Protein AF-A0A4Y2JKN9-F1 (afdb_monomer_lite)

Secondary structure (DSSP, 8-state):
-PPPPPSS--TT---EEEHHHHHTTSPPPTT--HHHHHHHHHHHHHHHH-SS-EEE---

pLDDT: mean 84.61, std 11.25, range [54.94, 95.81]

Foldseek 3Di:
DQDDDDDDPCVPDADEAAPVVLLVVFDDDPPDDPVRVVVSSQVVCCVRPNDRHHYDYDD

Organism: Araneus ventricosus (NCBI:txid182803)

Sequence (59 aa):
TVPERPVGNTDNLYFVLDGGSLIHRVVWPKQETFGDINTTYMSYIKRHYGDEVTVAFVG

Structure (mmCIF, N/CA/C/O backbone):
data_AF-A0A4Y2JKN9-F1
#
_entry.id   AF-A0A4Y2JKN9-F1
#
loop_
_atom_site.group_PDB
_atom_site.id
_atom_site.type_symbol
_atom_site.label_atom_id
_atom_site.label_alt_id
_atom_site.label_comp_id
_atom_site.label_asym_id
_atom_site.label_entity_id
_atom_site.label_seq_id
_atom_site.pdbx_PDB_ins_code
_atom_site.Cartn_x
_atom_site.Cartn_y
_atom_site.Cartn_z
_atom_site.occupancy
_atom_site.B_iso_or_equiv
_atom_site.auth_seq_id
_atom_site.auth_comp_id
_atom_site.auth_asym_id
_atom_site.auth_atom_id
_atom_site.pdbx_PDB_model_num
ATOM 1 N N . THR A 1 1 ? 4.345 14.325 -5.332 1.00 54.94 1 THR A N 1
ATOM 2 C CA . THR A 1 1 ? 4.337 14.304 -6.806 1.00 54.94 1 THR A CA 1
ATOM 3 C C . THR A 1 1 ? 4.401 12.859 -7.254 1.00 54.94 1 THR A C 1
ATOM 5 O O . THR A 1 1 ? 5.220 12.124 -6.710 1.00 54.94 1 THR A O 1
ATOM 8 N N . VAL A 1 2 ? 3.483 12.412 -8.115 1.00 56.19 2 VAL A N 1
ATOM 9 C CA . VAL A 1 2 ? 3.581 11.088 -8.762 1.00 56.19 2 VAL A CA 1
ATOM 10 C C . VAL A 1 2 ? 4.791 11.138 -9.704 1.00 56.19 2 VAL A C 1
ATOM 12 O O . VAL A 1 2 ? 4.978 12.187 -10.322 1.00 56.19 2 VAL A O 1
ATOM 15 N N . PRO A 1 3 ? 5.642 10.097 -9.784 1.00 61.94 3 PRO A N 1
ATOM 16 C CA . PRO A 1 3 ? 6.749 10.102 -10.734 1.00 61.94 3 PRO A CA 1
ATOM 17 C C . PRO A 1 3 ? 6.187 10.244 -12.149 1.00 61.94 3 PRO A C 1
ATOM 19 O O . PRO A 1 3 ? 5.320 9.465 -12.547 1.00 61.94 3 PRO A O 1
ATOM 22 N N . GLU A 1 4 ? 6.642 11.249 -12.894 1.00 63.06 4 GLU A N 1
ATOM 23 C CA . GLU A 1 4 ? 6.292 11.360 -14.307 1.00 63.06 4 GLU A CA 1
ATOM 24 C C . GLU A 1 4 ? 6.862 10.150 -15.051 1.00 63.06 4 GLU A C 1
ATOM 26 O O . GLU A 1 4 ? 8.013 9.757 -14.835 1.00 63.06 4 GLU A O 1
ATOM 31 N N . ARG A 1 5 ? 6.039 9.517 -15.895 1.00 67.44 5 ARG A N 1
ATOM 32 C CA . ARG A 1 5 ? 6.512 8.404 -16.721 1.00 67.44 5 ARG A CA 1
ATOM 33 C C . ARG A 1 5 ? 7.562 8.943 -17.701 1.00 67.44 5 ARG A C 1
ATOM 35 O O . ARG A 1 5 ? 7.291 9.958 -18.345 1.00 67.44 5 ARG A O 1
ATOM 42 N N . PRO A 1 6 ? 8.734 8.297 -17.836 1.00 65.94 6 PRO A N 1
ATOM 43 C CA . PRO A 1 6 ? 9.752 8.739 -18.781 1.00 65.94 6 PRO A CA 1
ATOM 44 C C . PRO A 1 6 ? 9.193 8.798 -20.205 1.00 65.94 6 PRO A C 1
ATOM 46 O O . PRO A 1 6 ? 8.514 7.875 -20.649 1.00 65.94 6 PRO A O 1
ATOM 49 N N . VAL A 1 7 ? 9.487 9.875 -20.931 1.00 61.97 7 VAL A N 1
ATOM 50 C CA . VAL A 1 7 ? 9.116 10.006 -22.345 1.00 61.97 7 VAL A CA 1
ATOM 51 C C . VAL A 1 7 ? 10.174 9.275 -23.181 1.00 61.97 7 VAL A C 1
ATOM 53 O O . VAL A 1 7 ? 11.290 9.761 -23.344 1.00 61.97 7 VAL A O 1
ATOM 56 N N . GLY A 1 8 ? 9.843 8.071 -23.658 1.00 70.81 8 GLY A N 1
ATOM 57 C CA . GLY A 1 8 ? 10.723 7.176 -24.424 1.00 70.81 8 GLY A CA 1
ATOM 58 C C . GLY A 1 8 ? 10.127 5.767 -24.552 1.00 70.81 8 GLY A C 1
ATOM 59 O O . GLY A 1 8 ? 9.016 5.534 -24.080 1.00 70.81 8 GLY A O 1
ATOM 60 N N . ASN A 1 9 ? 10.839 4.817 -25.175 1.00 66.69 9 ASN A N 1
ATOM 61 C CA . ASN A 1 9 ? 10.417 3.412 -25.143 1.00 66.69 9 ASN A CA 1
ATOM 62 C C . ASN A 1 9 ? 10.515 2.901 -23.691 1.00 66.69 9 ASN A C 1
ATOM 64 O O . ASN A 1 9 ? 11.611 2.706 -23.167 1.00 66.69 9 ASN A O 1
ATOM 68 N N . THR A 1 10 ? 9.360 2.751 -23.044 1.00 66.81 10 THR A N 1
ATOM 69 C CA . THR A 1 10 ? 9.216 2.367 -21.633 1.00 66.81 10 THR A CA 1
ATOM 70 C C . THR A 1 10 ? 8.740 0.929 -21.464 1.00 66.81 10 THR A C 1
ATOM 72 O O . THR A 1 10 ? 8.428 0.536 -20.343 1.00 66.81 10 THR A O 1
ATOM 75 N N . ASP A 1 11 ? 8.754 0.131 -22.538 1.00 68.88 11 ASP A N 1
ATOM 76 C CA . ASP A 1 11 ? 8.170 -1.217 -22.596 1.00 68.88 11 ASP A CA 1
ATOM 77 C C . ASP A 1 11 ? 8.732 -2.193 -21.540 1.00 68.88 11 ASP A C 1
ATOM 79 O O . ASP A 1 11 ? 8.159 -3.253 -21.323 1.00 68.88 11 ASP A O 1
ATOM 83 N N . ASN A 1 12 ? 9.825 -1.841 -20.848 1.00 71.69 12 ASN A N 1
ATOM 84 C CA . ASN A 1 12 ? 10.453 -2.661 -19.805 1.00 71.69 12 ASN A CA 1
ATOM 85 C C . ASN A 1 12 ? 10.757 -1.908 -18.493 1.00 71.69 12 ASN A C 1
ATOM 87 O O . ASN A 1 12 ? 11.633 -2.330 -17.734 1.00 71.69 12 ASN A O 1
ATOM 91 N N . LEU A 1 13 ? 10.106 -0.773 -18.216 1.00 74.00 13 LEU A N 1
ATOM 92 C CA . LEU A 1 13 ? 10.321 -0.064 -16.951 1.00 74.00 13 LEU A CA 1
ATOM 93 C C . LEU A 1 13 ? 9.490 -0.674 -15.820 1.00 74.00 13 LEU A C 1
ATOM 95 O O . LEU A 1 13 ? 8.263 -0.649 -15.853 1.00 74.00 13 LEU A O 1
ATOM 99 N N . TYR A 1 14 ? 10.179 -1.133 -14.775 1.00 75.94 14 TYR A N 1
ATOM 100 C CA . TYR A 1 14 ? 9.569 -1.589 -13.530 1.00 75.94 14 TYR A CA 1
ATOM 101 C C . TYR A 1 14 ? 9.768 -0.541 -12.440 1.00 75.94 14 TYR A C 1
ATOM 103 O O . TYR A 1 14 ? 10.895 -0.137 -12.144 1.00 75.94 14 TYR A O 1
ATOM 111 N N . PHE A 1 15 ? 8.669 -0.109 -11.826 1.00 79.69 15 PHE A N 1
ATOM 112 C CA . PHE A 1 15 ? 8.701 0.815 -10.699 1.00 79.69 15 PHE A CA 1
ATOM 113 C C . PHE A 1 15 ? 8.641 0.029 -9.390 1.00 79.69 15 PHE A C 1
ATOM 115 O O . PHE A 1 15 ? 7.750 -0.798 -9.189 1.00 79.69 15 PHE A O 1
ATOM 122 N N . VAL A 1 16 ? 9.581 0.319 -8.490 1.00 87.25 16 VAL A N 1
ATOM 123 C CA . VAL A 1 16 ? 9.552 -0.172 -7.112 1.00 87.25 16 VAL A CA 1
ATOM 124 C C . VAL A 1 16 ? 9.209 0.993 -6.199 1.00 87.25 16 VAL A C 1
ATOM 126 O O . VAL A 1 16 ? 9.880 2.026 -6.226 1.00 87.25 16 VAL A O 1
ATOM 129 N N . LEU A 1 17 ? 8.155 0.839 -5.404 1.00 90.19 17 LEU A N 1
ATOM 130 C CA . LEU A 1 17 ? 7.771 1.826 -4.404 1.00 90.19 17 LEU A CA 1
ATOM 131 C C . LEU A 1 17 ? 8.344 1.451 -3.039 1.00 90.19 17 LEU A C 1
ATOM 133 O O . LEU A 1 17 ? 8.291 0.292 -2.631 1.00 90.19 17 LEU A O 1
ATOM 137 N N . ASP A 1 18 ? 8.833 2.454 -2.313 1.00 91.62 18 ASP A N 1
ATOM 138 C CA . ASP A 1 18 ? 9.175 2.310 -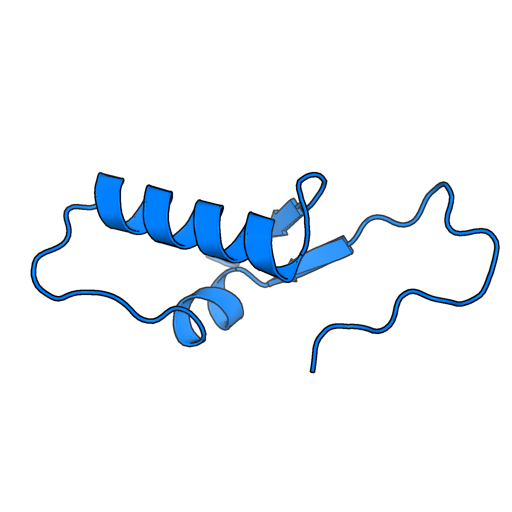0.900 1.00 91.62 18 ASP A CA 1
ATOM 139 C C . ASP A 1 18 ? 7.894 2.222 -0.053 1.00 91.62 18 ASP A C 1
ATOM 141 O O . ASP A 1 18 ? 7.151 3.198 0.108 1.00 91.62 18 ASP A O 1
ATOM 145 N N . GLY A 1 19 ? 7.640 1.030 0.482 1.00 91.31 19 GLY A N 1
ATOM 146 C CA . GLY A 1 19 ? 6.463 0.704 1.273 1.00 91.31 19 GLY A CA 1
ATOM 147 C C . GLY A 1 19 ? 6.391 1.471 2.590 1.00 91.31 19 GLY A C 1
ATOM 148 O O . GLY A 1 19 ? 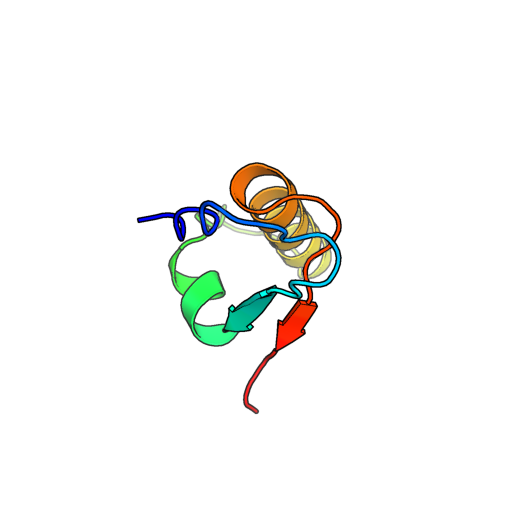5.297 1.881 2.986 1.00 91.31 19 GLY A O 1
ATOM 149 N N . GLY A 1 20 ? 7.538 1.741 3.226 1.00 90.12 20 GLY A N 1
ATOM 150 C CA . GLY A 1 20 ? 7.602 2.490 4.484 1.00 90.12 20 GLY A CA 1
ATOM 151 C C . GLY A 1 20 ? 7.119 3.928 4.306 1.00 90.12 20 GLY A C 1
ATOM 152 O O . GLY A 1 20 ? 6.213 4.382 5.006 1.00 90.12 20 GLY A O 1
ATOM 153 N N . SER A 1 21 ? 7.629 4.621 3.283 1.00 89.00 21 SER A N 1
ATOM 154 C CA . SER A 1 21 ? 7.166 5.970 2.932 1.00 89.00 21 SER A CA 1
ATOM 155 C C . SER A 1 21 ? 5.697 6.014 2.497 1.00 89.00 21 SER A C 1
ATOM 157 O O . SER A 1 21 ? 5.015 7.017 2.721 1.00 89.00 21 SER A O 1
ATOM 159 N N . LEU A 1 22 ? 5.189 4.957 1.856 1.00 89.94 22 LEU A N 1
ATOM 160 C CA . LEU A 1 22 ? 3.800 4.899 1.393 1.00 89.94 22 LEU A CA 1
ATOM 161 C C . LEU A 1 22 ? 2.786 4.841 2.540 1.00 89.94 22 LEU A C 1
ATOM 163 O O . LEU A 1 22 ? 1.730 5.461 2.422 1.00 89.94 22 LEU A O 1
ATOM 167 N N . ILE A 1 23 ? 3.093 4.156 3.647 1.00 89.69 23 ILE A N 1
ATOM 168 C CA . ILE A 1 23 ? 2.181 4.047 4.803 1.00 89.69 23 ILE A CA 1
ATOM 169 C C . ILE A 1 23 ? 1.830 5.429 5.373 1.00 89.69 23 ILE A C 1
ATOM 171 O O . ILE A 1 23 ? 0.696 5.659 5.794 1.00 89.69 23 ILE A O 1
ATOM 175 N N . HIS A 1 24 ? 2.768 6.376 5.323 1.00 89.38 24 HIS A N 1
ATOM 176 C CA . HIS A 1 24 ? 2.554 7.749 5.783 1.00 89.38 24 HIS A CA 1
ATOM 177 C C . HIS A 1 24 ? 1.661 8.591 4.860 1.00 89.38 24 HIS A C 1
ATOM 179 O O . HIS A 1 24 ? 1.249 9.683 5.244 1.00 89.38 24 HIS A O 1
ATOM 185 N N . ARG A 1 25 ? 1.375 8.122 3.638 1.00 90.69 25 ARG A N 1
ATOM 186 C CA . ARG A 1 25 ? 0.553 8.850 2.656 1.00 90.69 25 ARG A CA 1
ATOM 187 C C . ARG A 1 25 ? -0.910 8.426 2.660 1.00 90.69 25 ARG A C 1
ATOM 189 O O . ARG A 1 25 ? -1.752 9.173 2.169 1.00 90.69 25 ARG A O 1
ATOM 196 N N . VAL A 1 26 ? -1.206 7.237 3.175 1.00 91.00 26 VAL A N 1
ATOM 197 C CA . VAL A 1 26 ? -2.568 6.707 3.214 1.00 91.00 26 VAL A CA 1
ATOM 198 C C . VAL A 1 26 ? -3.298 7.269 4.430 1.00 91.00 26 VAL A C 1
ATOM 200 O O . VAL A 1 26 ? -2.748 7.352 5.527 1.00 91.00 26 VAL A O 1
ATOM 203 N N . VAL A 1 27 ? -4.550 7.675 4.227 1.00 90.69 27 VAL A N 1
ATOM 204 C CA . VAL A 1 27 ? -5.436 8.083 5.319 1.00 90.69 27 VAL A CA 1
ATOM 205 C C . VAL A 1 27 ? -6.132 6.841 5.859 1.00 90.69 27 VAL A C 1
ATOM 207 O O . VAL A 1 27 ? -6.821 6.149 5.114 1.00 90.69 27 VAL A O 1
ATOM 210 N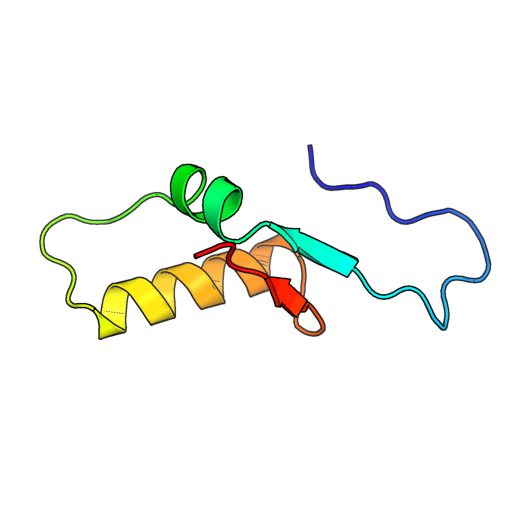 N . TRP A 1 28 ? -5.970 6.590 7.154 1.00 91.19 28 TRP A N 1
ATOM 211 C CA . TRP A 1 28 ? -6.499 5.405 7.824 1.00 91.19 28 TRP A CA 1
ATOM 212 C C . TRP A 1 28 ? -7.748 5.752 8.642 1.00 91.19 28 TRP A C 1
ATOM 214 O O . TRP A 1 28 ? -7.673 6.617 9.526 1.00 91.19 28 TRP A O 1
ATOM 224 N N . PRO A 1 29 ? -8.898 5.103 8.389 1.00 88.00 29 PRO A N 1
ATOM 225 C CA . PRO A 1 29 ? -10.048 5.181 9.278 1.00 88.00 29 PRO A CA 1
ATOM 226 C C . PRO A 1 29 ? -9.708 4.676 10.688 1.00 88.00 29 PRO A C 1
ATOM 228 O O . PRO A 1 29 ? -8.781 3.896 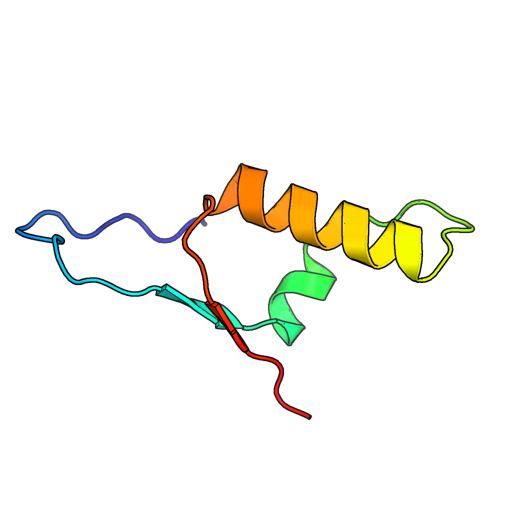10.905 1.00 88.00 29 PRO A O 1
ATOM 231 N N . LYS A 1 30 ? -10.456 5.142 11.691 1.00 88.69 30 LYS A N 1
ATOM 232 C CA . LYS A 1 30 ? -10.307 4.623 13.057 1.00 88.69 30 LYS A CA 1
ATOM 233 C C . LYS A 1 30 ? -10.975 3.248 13.155 1.00 88.69 30 LYS A C 1
ATOM 235 O O . LYS A 1 30 ? -12.046 3.066 12.591 1.00 88.69 30 LYS A O 1
ATOM 240 N N . GLN A 1 31 ? -10.395 2.357 13.966 1.00 89.69 31 GLN A N 1
ATOM 241 C CA . GLN A 1 31 ? -10.911 1.005 14.257 1.00 89.69 31 GLN A CA 1
ATOM 242 C C . GLN A 1 31 ? -10.906 0.035 13.062 1.00 89.69 31 GLN A C 1
ATOM 244 O O . GLN A 1 31 ? -11.794 -0.801 12.940 1.00 89.69 31 GLN A O 1
ATOM 249 N N . GLU A 1 32 ? -9.896 0.117 12.199 1.00 92.25 32 GLU A N 1
ATOM 250 C CA . GLU A 1 32 ? -9.707 -0.861 11.124 1.00 92.25 32 GLU A CA 1
ATOM 251 C C . GLU A 1 32 ? -9.056 -2.151 11.636 1.00 92.25 32 GLU A C 1
ATOM 253 O O . GLU A 1 32 ? -8.174 -2.130 12.502 1.00 92.25 32 GLU A O 1
ATOM 258 N N . THR A 1 33 ? -9.472 -3.287 11.078 1.00 95.81 33 THR A N 1
ATOM 259 C CA . THR A 1 33 ? -8.742 -4.545 11.239 1.00 95.81 33 THR A CA 1
ATOM 260 C C . THR A 1 33 ? -7.489 -4.545 10.361 1.00 95.81 33 THR A C 1
ATOM 262 O O . THR A 1 33 ? -7.349 -3.750 9.434 1.00 95.81 33 THR A O 1
ATOM 265 N N . PHE A 1 34 ? -6.568 -5.484 10.593 1.00 92.25 34 PHE A N 1
ATOM 266 C CA . PHE A 1 34 ? -5.416 -5.656 9.701 1.00 92.25 34 PHE A CA 1
ATOM 267 C C . PHE A 1 34 ? -5.834 -5.932 8.241 1.00 92.25 34 PHE A C 1
ATOM 269 O O . PHE A 1 34 ? -5.180 -5.469 7.307 1.00 92.25 34 PHE A O 1
ATOM 276 N N . GLY A 1 35 ? -6.938 -6.661 8.039 1.00 95.56 35 GLY A N 1
ATOM 277 C CA . GLY A 1 35 ? -7.476 -6.939 6.705 1.00 95.56 35 GLY A CA 1
ATOM 278 C C . GLY A 1 35 ? -7.994 -5.682 6.005 1.00 95.56 35 GLY A C 1
ATOM 279 O O . GLY A 1 35 ? -7.731 -5.493 4.814 1.00 95.56 35 GLY A O 1
ATOM 280 N N . ASP A 1 36 ? -8.661 -4.803 6.754 1.00 94.75 36 ASP A N 1
ATOM 281 C CA . ASP A 1 36 ? -9.141 -3.515 6.245 1.00 94.75 36 ASP A CA 1
ATOM 282 C C . ASP A 1 36 ? -7.957 -2.618 5.866 1.00 94.75 36 ASP A C 1
ATOM 284 O O . ASP A 1 36 ? -7.901 -2.123 4.742 1.00 94.75 36 ASP A O 1
ATOM 288 N N . ILE A 1 37 ? -6.928 -2.551 6.722 1.00 93.31 37 ILE A N 1
ATOM 289 C CA . ILE A 1 37 ? -5.682 -1.818 6.448 1.00 93.31 37 ILE A CA 1
ATOM 290 C C . ILE A 1 37 ? -5.030 -2.312 5.152 1.00 93.31 37 ILE A C 1
ATOM 292 O O . ILE A 1 37 ? -4.685 -1.507 4.286 1.00 93.31 37 ILE A O 1
ATOM 296 N N . ASN A 1 38 ? -4.880 -3.629 4.980 1.00 92.81 38 ASN A N 1
ATOM 297 C CA . ASN A 1 38 ? -4.308 -4.195 3.757 1.00 92.81 38 ASN A CA 1
ATOM 298 C C . ASN A 1 38 ? -5.154 -3.839 2.521 1.00 92.81 38 ASN A C 1
ATOM 300 O O . ASN A 1 38 ? -4.617 -3.456 1.483 1.00 92.81 38 ASN A O 1
ATOM 304 N N . THR A 1 39 ? -6.480 -3.902 2.635 1.00 94.75 39 THR A N 1
ATOM 305 C CA . THR A 1 39 ? -7.400 -3.566 1.538 1.00 94.75 39 THR A CA 1
ATOM 306 C C . THR A 1 39 ? -7.319 -2.085 1.165 1.00 94.75 39 THR A C 1
ATOM 308 O O . THR A 1 39 ? -7.220 -1.748 -0.020 1.00 94.75 39 THR A O 1
ATOM 311 N N . THR A 1 40 ? -7.298 -1.200 2.161 1.00 94.56 40 THR A N 1
ATOM 312 C CA . THR A 1 40 ? -7.140 0.249 2.003 1.00 94.56 40 THR A CA 1
ATOM 313 C C . THR A 1 40 ? -5.795 0.580 1.352 1.00 94.56 40 THR A C 1
ATOM 315 O O . THR A 1 40 ? -5.744 1.341 0.383 1.00 94.56 40 THR A O 1
ATOM 318 N N . TYR A 1 41 ? -4.712 -0.055 1.808 1.00 93.62 41 TYR A N 1
ATOM 319 C CA . TYR A 1 41 ? -3.371 0.114 1.250 1.00 93.62 41 TYR A CA 1
ATOM 320 C C . TYR A 1 41 ? -3.289 -0.310 -0.223 1.00 93.62 41 TYR A C 1
ATOM 322 O O . TYR A 1 41 ? -2.842 0.461 -1.074 1.00 93.62 41 TYR A O 1
ATOM 330 N N . MET A 1 42 ? -3.777 -1.511 -0.548 1.00 92.62 42 MET A N 1
ATOM 331 C CA . MET A 1 42 ? -3.766 -2.033 -1.919 1.00 92.62 42 MET A CA 1
ATOM 332 C C . MET A 1 42 ? -4.641 -1.189 -2.850 1.00 92.62 42 MET A C 1
ATOM 334 O O . MET A 1 42 ? -4.248 -0.904 -3.982 1.00 92.62 42 MET A O 1
ATOM 338 N N . SER A 1 43 ? -5.799 -0.729 -2.368 1.00 93.88 43 SER A N 1
ATOM 339 C CA . SER A 1 43 ? -6.686 0.160 -3.127 1.00 93.88 43 SER A CA 1
ATOM 340 C C . SER A 1 43 ? -6.027 1.508 -3.416 1.00 93.88 43 SER A C 1
ATOM 342 O O . SER A 1 43 ? -6.137 2.022 -4.530 1.00 93.88 43 SER A O 1
ATOM 344 N N . TYR A 1 44 ? -5.303 2.068 -2.442 1.00 93.81 44 TYR A N 1
ATOM 345 C CA . TYR A 1 44 ? -4.528 3.290 -2.631 1.00 93.81 44 TYR A CA 1
ATOM 346 C C . TYR A 1 44 ? -3.438 3.102 -3.694 1.00 93.81 44 TYR A C 1
ATOM 348 O O . TYR A 1 44 ? -3.338 3.911 -4.617 1.00 93.81 44 TYR A O 1
ATOM 356 N N . ILE A 1 45 ? -2.658 2.018 -3.618 1.00 92.31 45 ILE A N 1
ATOM 357 C CA . ILE A 1 45 ? -1.597 1.744 -4.597 1.00 92.31 45 ILE A CA 1
ATOM 358 C C . ILE A 1 45 ? -2.176 1.637 -6.004 1.00 92.31 45 ILE A C 1
ATOM 360 O O . ILE A 1 45 ? -1.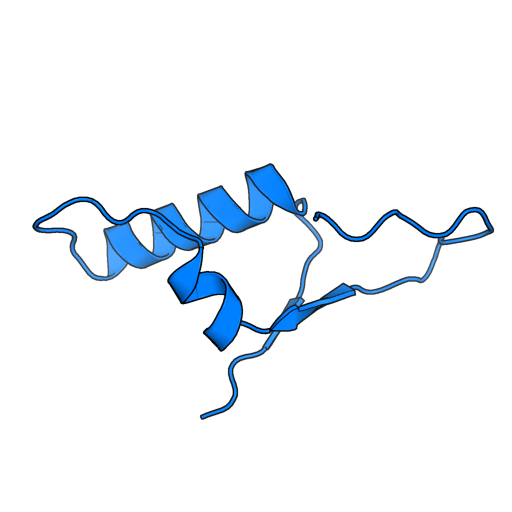738 2.364 -6.892 1.00 92.31 45 ILE A O 1
ATOM 364 N N . LYS A 1 46 ? -3.211 0.814 -6.197 1.00 91.94 46 LYS A N 1
ATOM 365 C CA . LYS A 1 46 ? -3.842 0.637 -7.511 1.00 91.94 46 LYS A CA 1
ATOM 366 C C . LYS A 1 46 ? -4.381 1.942 -8.076 1.00 91.94 46 LYS A C 1
ATOM 368 O O . LYS A 1 46 ? -4.139 2.266 -9.235 1.00 91.94 46 LYS A O 1
ATOM 373 N N . ARG A 1 47 ? -5.060 2.731 -7.242 1.00 92.94 47 ARG A N 1
ATOM 374 C CA . ARG A 1 47 ? -5.645 4.012 -7.650 1.00 92.94 47 ARG A CA 1
ATOM 375 C C . ARG A 1 47 ? -4.596 5.039 -8.076 1.00 92.94 47 ARG A C 1
ATOM 377 O O . ARG A 1 47 ? -4.871 5.839 -8.966 1.00 92.94 47 ARG A O 1
ATOM 384 N N . HIS A 1 48 ? -3.439 5.062 -7.417 1.00 90.50 48 HIS A N 1
ATOM 385 C CA . HIS A 1 48 ? -2.438 6.114 -7.612 1.00 90.50 48 HIS A CA 1
ATOM 386 C C . HIS A 1 48 ? -1.250 5.701 -8.491 1.00 90.50 48 HIS A C 1
ATOM 388 O O . HIS A 1 48 ? -0.600 6.579 -9.056 1.00 90.50 48 HIS A O 1
ATOM 394 N N . TYR A 1 49 ? -0.970 4.403 -8.611 1.00 88.69 49 TYR A N 1
ATOM 395 C CA . TYR A 1 49 ? 0.226 3.871 -9.271 1.00 88.69 49 TYR A CA 1
ATOM 396 C C . TYR A 1 49 ? -0.067 2.763 -10.300 1.00 88.69 49 TYR A C 1
ATOM 398 O O . TYR A 1 49 ? 0.796 2.487 -11.131 1.00 88.69 49 TYR A O 1
ATOM 406 N N . GLY A 1 50 ? -1.279 2.196 -10.315 1.00 88.56 50 GLY A N 1
ATOM 407 C CA . GLY A 1 50 ? -1.693 1.136 -11.243 1.00 88.56 50 GLY A CA 1
ATOM 408 C C . GLY A 1 50 ? -1.526 -0.281 -10.684 1.00 88.56 50 GLY A C 1
ATOM 409 O O . GLY A 1 50 ? -1.167 -0.464 -9.522 1.00 88.56 50 GLY A O 1
ATOM 410 N N . ASP A 1 51 ? -1.827 -1.284 -11.512 1.00 86.81 51 ASP A N 1
ATOM 411 C CA . ASP A 1 51 ? -1.860 -2.696 -11.098 1.00 86.81 51 ASP A CA 1
ATOM 412 C C . ASP A 1 51 ? -0.489 -3.398 -11.132 1.00 86.81 51 ASP A C 1
ATOM 414 O O . ASP A 1 51 ? -0.263 -4.334 -10.369 1.00 86.81 51 ASP A O 1
ATOM 418 N N . GLU A 1 52 ? 0.443 -2.943 -11.973 1.00 87.38 52 GLU A N 1
ATOM 419 C CA . GLU A 1 52 ? 1.771 -3.554 -12.148 1.00 87.38 52 GLU A CA 1
ATOM 420 C C . GLU A 1 52 ? 2.841 -2.801 -11.351 1.00 87.38 52 GLU A C 1
ATOM 422 O O . GLU A 1 52 ? 3.664 -2.062 -11.894 1.00 87.38 52 GLU A O 1
ATOM 427 N N . VAL A 1 53 ? 2.804 -2.956 -10.027 1.00 87.81 53 VAL A N 1
ATOM 428 C CA . VAL A 1 53 ? 3.718 -2.260 -9.114 1.00 87.81 53 VAL A CA 1
ATOM 429 C C . VAL A 1 53 ? 4.283 -3.220 -8.078 1.00 87.81 53 VAL A C 1
ATOM 431 O O . VAL A 1 53 ? 3.546 -3.966 -7.436 1.00 87.81 53 VAL A O 1
ATOM 434 N N . THR A 1 54 ? 5.594 -3.140 -7.857 1.00 91.38 54 THR A N 1
ATOM 435 C CA . THR A 1 54 ? 6.264 -3.838 -6.756 1.00 91.38 54 THR A CA 1
ATOM 436 C C . THR A 1 54 ? 6.465 -2.873 -5.595 1.00 91.38 54 THR A C 1
ATOM 438 O O . THR A 1 54 ? 6.981 -1.771 -5.772 1.00 91.38 54 THR A O 1
ATOM 441 N N . VAL A 1 55 ? 6.082 -3.285 -4.389 1.00 91.31 55 VAL A N 1
ATOM 442 C CA . VAL A 1 55 ? 6.299 -2.507 -3.163 1.00 91.31 55 VAL A CA 1
ATOM 443 C C . VAL A 1 55 ? 7.328 -3.223 -2.301 1.00 91.31 55 VAL A C 1
ATOM 445 O O . VAL A 1 55 ? 7.165 -4.403 -1.998 1.00 91.31 55 VAL A O 1
ATOM 448 N N . ALA A 1 56 ? 8.384 -2.515 -1.911 1.00 92.00 56 ALA A N 1
ATOM 449 C CA . ALA A 1 56 ? 9.446 -3.042 -1.065 1.00 92.00 56 ALA A CA 1
ATOM 450 C C . ALA A 1 56 ? 9.345 -2.448 0.341 1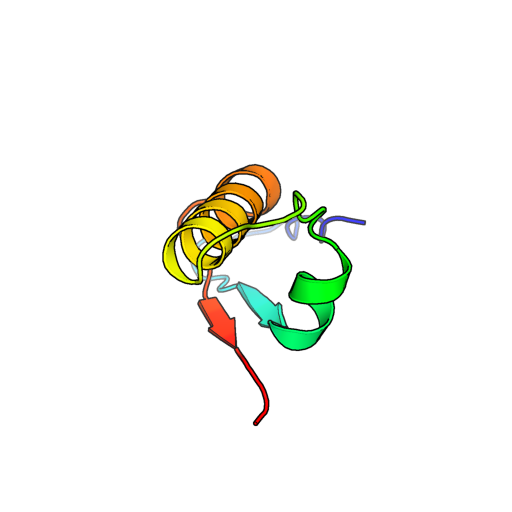.00 92.00 56 ALA A C 1
ATOM 452 O O . ALA A 1 56 ? 9.280 -1.232 0.500 1.00 92.00 56 ALA A O 1
ATOM 453 N N . PHE A 1 57 ? 9.363 -3.302 1.361 1.00 90.44 57 PHE A N 1
ATOM 454 C CA . PHE A 1 57 ? 9.450 -2.886 2.758 1.00 90.44 57 PHE A CA 1
ATOM 455 C C . PHE A 1 57 ? 10.856 -3.176 3.268 1.00 90.44 57 PHE A C 1
ATOM 457 O O . PHE A 1 57 ? 11.327 -4.309 3.172 1.00 90.44 57 PHE A O 1
ATOM 464 N N . VAL A 1 58 ? 11.524 -2.152 3.796 1.00 83.06 58 VAL A N 1
ATOM 465 C CA . VAL A 1 58 ? 12.758 -2.344 4.561 1.00 83.06 58 VAL A CA 1
ATOM 466 C C . VAL A 1 58 ? 12.342 -2.711 5.986 1.00 83.06 58 VAL A C 1
ATOM 468 O O . VAL A 1 58 ? 11.555 -1.982 6.591 1.00 83.06 58 VAL A O 1
ATOM 471 N N . GLY A 1 59 ? 12.786 -3.880 6.453 1.00 72.62 59 GLY A N 1
ATOM 472 C CA . GLY A 1 59 ? 12.528 -4.385 7.807 1.00 72.62 59 GLY A CA 1
ATOM 473 C C . GLY A 1 59 ? 13.431 -3.774 8.866 1.00 72.62 59 GLY A C 1
ATOM 474 O O . GLY A 1 59 ? 14.471 -3.185 8.493 1.00 72.62 59 GLY A O 1
#

Radius of gyration: 13.37 Å; chains: 1; bounding box: 24×21×39 Å